Protein AF-A0A2D1LSX8-F1 (afdb_monomer)

Nearest PDB structures (foldseek):
  7n6g-assembly1_3I  TM=4.428E-01  e=9.861E-01  Chlamydomonas reinhardtii
  4mh6-assembly1_A  TM=3.483E-01  e=4.936E-01  Vibrio parahaemolyticus RIMD 2210633
  2x3v-assembly2_C  TM=6.910E-01  e=2.698E+00  Mus musculus
  4bne-assembly1_B  TM=7.140E-01  e=3.258E+00  Gallus gallus
  6h7w-assembly1_M  TM=5.933E-01  e=6.112E+00  Thermochaetoides thermophila DSM 1495

Radius of gyration: 29.46 Å; Cα contacts (8 Å, |Δi|>4): 24; chains: 1; bounding box: 76×42×92 Å

Structure (mmCIF, N/CA/C/O backbone):
data_AF-A0A2D1LSX8-F1
#
_entry.id   AF-A0A2D1LSX8-F1
#
loop_
_atom_site.group_PDB
_atom_site.id
_atom_site.type_symbol
_atom_site.label_atom_id
_atom_site.label_alt_id
_atom_site.label_comp_id
_atom_site.label_asym_id
_atom_s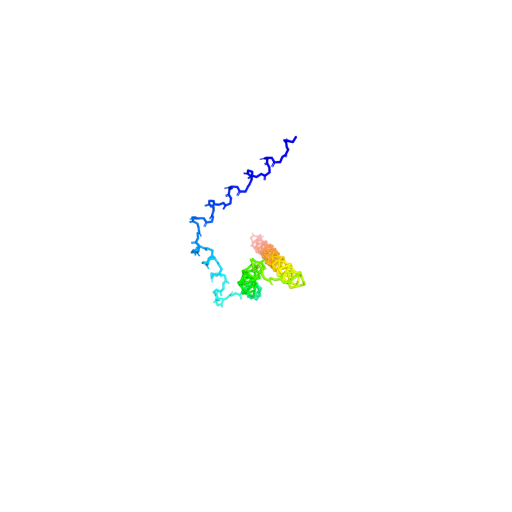ite.label_entity_id
_atom_site.label_seq_id
_atom_site.pdbx_PDB_ins_code
_atom_site.Cartn_x
_atom_site.Cartn_y
_atom_site.Cartn_z
_atom_site.occupancy
_atom_site.B_iso_or_equiv
_atom_site.auth_seq_id
_atom_site.auth_comp_id
_atom_site.auth_asym_id
_atom_site.auth_atom_id
_atom_site.pdbx_PDB_model_num
ATOM 1 N N . MET A 1 1 ? -36.136 27.777 7.166 1.00 45.38 1 MET A N 1
ATOM 2 C CA . MET A 1 1 ? -35.491 26.459 7.366 1.00 45.38 1 MET A CA 1
ATOM 3 C C . MET A 1 1 ? -35.674 25.572 6.130 1.00 45.38 1 MET A C 1
ATOM 5 O O . MET A 1 1 ? -36.583 24.761 6.107 1.00 45.38 1 MET A O 1
ATOM 9 N N . LYS A 1 2 ? -34.868 25.759 5.074 1.00 46.84 2 LYS A N 1
ATOM 10 C CA . LYS A 1 2 ? -34.873 24.923 3.851 1.00 46.84 2 LYS A CA 1
ATOM 11 C C . LYS A 1 2 ? -33.514 25.035 3.139 1.00 46.84 2 LYS A C 1
ATOM 13 O O . LYS A 1 2 ? -33.432 25.702 2.117 1.00 46.84 2 LYS A O 1
ATOM 18 N N . LYS A 1 3 ? -32.424 24.506 3.710 1.00 46.91 3 LYS A N 1
ATOM 19 C CA . LYS A 1 3 ? -31.105 24.510 3.029 1.00 46.91 3 LYS A CA 1
ATOM 20 C C . LYS A 1 3 ? -30.260 23.236 3.185 1.00 46.91 3 LYS A C 1
ATOM 22 O O . LYS A 1 3 ? -29.193 23.174 2.598 1.00 46.91 3 LYS A O 1
ATOM 27 N N . TYR A 1 4 ? -30.739 22.198 3.874 1.00 49.75 4 TYR A N 1
ATOM 28 C CA . TYR A 1 4 ? -29.919 21.005 4.155 1.00 49.75 4 TYR A CA 1
ATOM 29 C C . TYR A 1 4 ? -30.341 19.722 3.421 1.00 49.75 4 TYR A C 1
ATOM 31 O O . TYR A 1 4 ? -29.811 18.661 3.716 1.00 49.75 4 TYR A O 1
ATOM 39 N N . LEU A 1 5 ? -31.257 19.788 2.446 1.00 45.75 5 LEU A N 1
ATOM 40 C CA . LEU A 1 5 ? -31.763 18.577 1.776 1.00 45.75 5 LEU A CA 1
ATOM 41 C C . LEU A 1 5 ? -30.954 18.153 0.531 1.00 45.75 5 LEU A C 1
ATOM 43 O O . LEU A 1 5 ? -31.151 17.058 0.025 1.00 45.75 5 LEU A O 1
ATOM 47 N N . ILE A 1 6 ? -30.036 18.987 0.028 1.00 51.69 6 ILE A N 1
ATOM 48 C CA . ILE A 1 6 ? -29.355 18.728 -1.259 1.00 51.69 6 ILE A CA 1
ATOM 49 C C . ILE A 1 6 ? -28.017 17.983 -1.091 1.00 51.69 6 ILE A C 1
ATOM 51 O O . ILE A 1 6 ? -27.527 17.386 -2.043 1.00 51.69 6 ILE A O 1
ATOM 55 N N . MET A 1 7 ? -27.449 17.909 0.118 1.00 48.97 7 MET A N 1
ATOM 56 C CA . MET A 1 7 ? -26.147 17.250 0.325 1.00 48.97 7 MET A CA 1
ATOM 57 C C . MET A 1 7 ? -26.231 15.732 0.568 1.00 48.97 7 MET A C 1
ATOM 59 O O . MET A 1 7 ? -25.202 15.075 0.654 1.00 48.97 7 MET A O 1
ATOM 63 N N . PHE A 1 8 ? -27.436 15.160 0.664 1.00 47.00 8 PHE A N 1
ATOM 64 C CA . PHE A 1 8 ? -27.621 13.724 0.925 1.00 47.00 8 PHE A CA 1
ATOM 65 C C . PHE A 1 8 ? -27.856 12.872 -0.332 1.00 47.00 8 PHE A C 1
ATOM 67 O O . PHE A 1 8 ? -27.868 11.649 -0.229 1.00 47.00 8 PHE A O 1
ATOM 74 N N . LEU A 1 9 ? -27.993 13.475 -1.520 1.00 48.59 9 LEU A N 1
ATOM 75 C CA . LEU A 1 9 ? -28.208 12.721 -2.765 1.00 48.59 9 LEU A CA 1
ATOM 76 C C . LEU A 1 9 ? -26.922 12.172 -3.408 1.00 48.59 9 LEU A C 1
ATOM 78 O O . LEU A 1 9 ? -27.005 11.339 -4.306 1.00 48.59 9 LEU A O 1
ATOM 82 N N . SER A 1 10 ? -25.735 12.603 -2.975 1.00 48.03 10 SER A N 1
ATOM 83 C CA . SER A 1 10 ? -24.465 12.192 -3.595 1.00 48.03 10 SER A CA 1
ATOM 84 C C . SER A 1 10 ? -23.859 10.906 -3.021 1.00 48.03 10 SER A C 1
ATOM 86 O O . SER A 1 10 ? -22.923 10.377 -3.612 1.00 48.03 10 SER A O 1
ATOM 88 N N . LEU A 1 11 ? -24.389 10.355 -1.920 1.00 48.78 11 LEU A N 1
ATOM 89 C CA . LEU A 1 11 ? -23.873 9.111 -1.323 1.00 48.78 11 LEU A CA 1
ATOM 90 C C . LEU A 1 11 ? -24.595 7.834 -1.787 1.00 48.78 11 LEU A C 1
ATOM 92 O O . LEU A 1 11 ? -24.132 6.731 -1.502 1.00 48.78 11 LEU A O 1
ATOM 96 N N . SER A 1 12 ? -25.690 7.944 -2.544 1.00 47.00 12 SER A N 1
ATOM 97 C CA . SER A 1 12 ? -26.472 6.776 -2.983 1.00 47.00 12 SER A CA 1
ATOM 98 C C . SER A 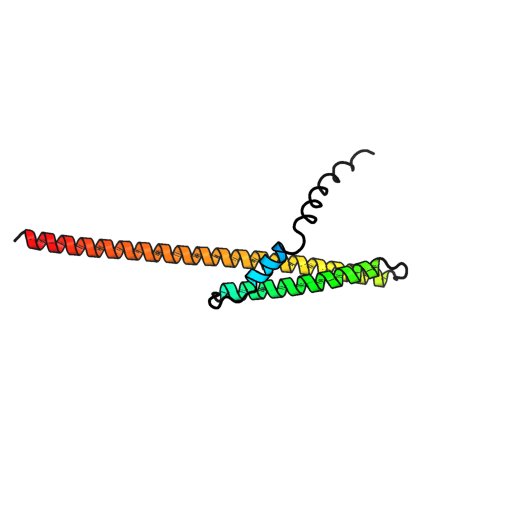1 12 ? -25.832 5.971 -4.123 1.00 47.00 12 SER A C 1
ATOM 100 O O . SER A 1 12 ? -26.285 4.866 -4.404 1.00 47.00 12 SER A O 1
ATOM 102 N N . PHE A 1 13 ? -24.756 6.459 -4.749 1.00 50.72 13 PHE A N 1
ATOM 103 C CA . PHE A 1 13 ? -24.089 5.751 -5.852 1.00 50.72 13 PHE A CA 1
ATOM 104 C C . PHE A 1 13 ? -22.996 4.767 -5.410 1.00 50.72 13 PHE A C 1
ATOM 106 O O . PHE A 1 13 ? -22.586 3.924 -6.201 1.00 50.72 13 PHE A O 1
ATOM 113 N N . ILE A 1 14 ? -22.556 4.800 -4.148 1.00 50.38 14 ILE A N 1
ATOM 114 C CA . ILE A 1 14 ? -21.519 3.872 -3.654 1.00 50.38 14 ILE A CA 1
ATOM 115 C C . ILE A 1 14 ? -22.131 2.507 -3.276 1.00 50.38 14 ILE A C 1
ATOM 117 O O . ILE A 1 14 ? -21.460 1.478 -3.304 1.00 50.38 14 ILE A O 1
ATOM 121 N N . SER A 1 15 ? -23.436 2.463 -2.988 1.00 43.38 15 SER A N 1
ATOM 122 C CA . SER A 1 15 ? -24.099 1.254 -2.482 1.00 43.38 15 SER A CA 1
ATOM 123 C C . SER A 1 15 ? -24.307 0.161 -3.547 1.00 43.38 15 SER A C 1
ATOM 125 O O . SER A 1 15 ? -24.388 -1.013 -3.202 1.00 43.38 15 SER A O 1
ATOM 127 N N . HIS A 1 16 ? -24.316 0.500 -4.844 1.00 40.22 16 HIS A N 1
ATOM 128 C CA . HIS A 1 16 ? -24.408 -0.503 -5.920 1.00 40.22 16 HIS A CA 1
ATOM 129 C C . HIS A 1 16 ? -23.061 -1.125 -6.325 1.00 40.22 16 HIS A C 1
ATOM 131 O O . HIS A 1 16 ? -23.059 -2.225 -6.868 1.00 40.22 16 HIS A O 1
ATOM 137 N N . ALA A 1 17 ? -21.922 -0.492 -6.020 1.00 45.62 17 ALA A N 1
ATOM 138 C CA . ALA A 1 17 ? -20.607 -1.069 -6.321 1.00 45.62 17 ALA A CA 1
ATOM 139 C C . ALA A 1 17 ? -20.190 -2.142 -5.300 1.00 45.62 17 ALA A C 1
ATOM 141 O O . ALA A 1 17 ? -19.530 -3.105 -5.658 1.00 45.62 17 ALA A O 1
ATOM 142 N N . ILE A 1 18 ? -20.619 -2.023 -4.040 1.00 50.09 18 ILE A N 1
ATOM 143 C CA . ILE A 1 18 ? -20.227 -2.954 -2.966 1.00 50.09 18 ILE A CA 1
ATOM 144 C C . ILE A 1 18 ? -21.042 -4.262 -3.001 1.00 50.09 18 ILE A C 1
ATOM 146 O O . ILE A 1 18 ? -20.582 -5.288 -2.509 1.00 50.09 18 ILE A O 1
ATOM 150 N N . SER A 1 19 ? -22.232 -4.264 -3.616 1.00 42.75 19 SER A N 1
ATOM 151 C CA . SER A 1 19 ? -23.129 -5.430 -3.606 1.00 42.75 19 SER A CA 1
ATOM 152 C C . SER A 1 19 ? -22.965 -6.391 -4.795 1.00 42.75 19 SER A C 1
ATOM 154 O O . SER A 1 19 ? -23.573 -7.459 -4.758 1.00 42.75 19 SER A O 1
ATOM 156 N N . GLN A 1 20 ? -22.185 -6.054 -5.835 1.00 40.81 20 GLN A N 1
ATOM 157 C CA . GLN A 1 20 ? -21.989 -6.927 -7.012 1.00 40.81 20 GLN A CA 1
ATOM 158 C C . GLN A 1 20 ? -20.536 -7.344 -7.295 1.00 40.81 20 GLN A C 1
ATOM 160 O O . GLN A 1 20 ? -20.340 -8.305 -8.028 1.00 40.81 20 GLN A O 1
ATOM 165 N N . SER A 1 21 ? -19.523 -6.716 -6.691 1.00 44.28 21 SER A N 1
ATOM 166 C CA . SER A 1 21 ? -18.104 -7.102 -6.860 1.00 44.28 21 SER A CA 1
ATOM 167 C C . SER A 1 21 ? -17.471 -7.681 -5.588 1.00 44.28 21 SER A C 1
ATOM 169 O O . SER A 1 21 ? -16.249 -7.777 -5.459 1.00 44.28 21 SER A O 1
ATOM 171 N N . GLY A 1 22 ? -18.313 -8.061 -4.623 1.00 44.97 22 GLY A N 1
ATOM 172 C CA . GLY A 1 22 ? -17.906 -8.548 -3.314 1.00 44.97 22 GLY A CA 1
ATOM 173 C C . GLY A 1 22 ? -16.963 -9.749 -3.390 1.00 44.97 22 GLY A C 1
ATOM 174 O O . GLY A 1 22 ? -17.352 -10.844 -3.785 1.00 44.97 22 GLY A O 1
ATOM 175 N N . SER A 1 23 ? -15.750 -9.529 -2.887 1.00 48.66 23 SER A N 1
ATOM 176 C CA . SER A 1 23 ? -14.732 -10.489 -2.435 1.00 48.66 23 SER A CA 1
ATOM 177 C C . SER A 1 23 ? -13.771 -11.096 -3.458 1.00 48.66 23 SER A C 1
ATOM 179 O O . SER A 1 23 ? -12.584 -11.109 -3.171 1.00 48.66 23 SER A O 1
ATOM 181 N N . THR A 1 24 ? -14.189 -11.574 -4.631 1.00 47.66 24 THR A N 1
ATOM 182 C CA . THR A 1 24 ? -13.296 -12.468 -5.406 1.00 47.66 24 THR A CA 1
ATOM 183 C C . THR A 1 24 ? -12.237 -11.733 -6.233 1.00 47.66 24 THR A C 1
ATOM 185 O O . THR A 1 24 ? -11.092 -12.169 -6.311 1.00 47.66 24 THR A O 1
ATOM 188 N N . GLU A 1 25 ? -12.594 -10.602 -6.840 1.00 48.72 25 GLU A N 1
ATOM 189 C CA . GLU A 1 25 ? -11.728 -9.922 -7.813 1.00 48.72 25 GLU A CA 1
ATOM 190 C C . GLU A 1 25 ? -10.671 -9.040 -7.131 1.00 48.72 25 GLU A C 1
ATOM 192 O O . GLU A 1 25 ? -9.499 -9.060 -7.511 1.00 48.72 25 GLU A O 1
ATOM 197 N N . VAL A 1 26 ? -11.061 -8.356 -6.049 1.00 52.78 26 VAL A N 1
ATOM 198 C CA . VAL A 1 26 ? -10.166 -7.528 -5.225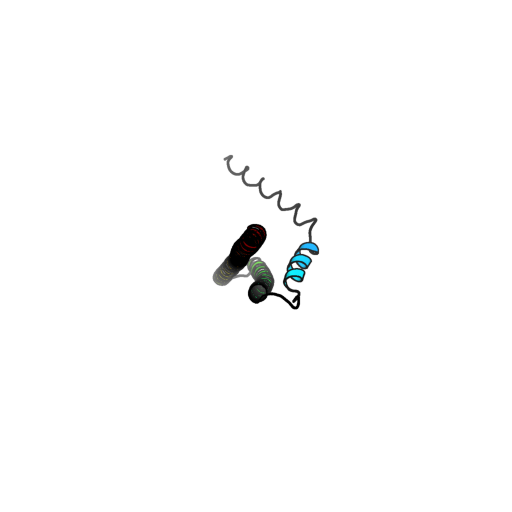 1.00 52.78 26 VAL A CA 1
ATOM 199 C C . VAL A 1 26 ? -9.134 -8.3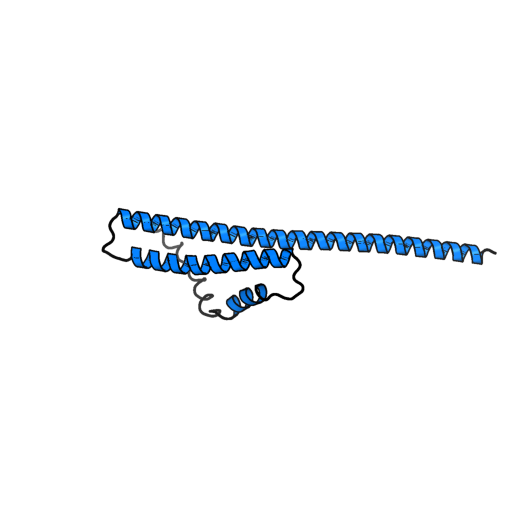94 -4.496 1.00 52.78 26 VAL A C 1
ATOM 201 O O . VAL A 1 26 ? -7.948 -8.074 -4.547 1.00 52.78 26 VAL A O 1
ATOM 204 N N . ASP A 1 27 ? -9.536 -9.526 -3.901 1.00 53.97 27 ASP A N 1
ATOM 205 C CA . ASP A 1 27 ? -8.577 -10.464 -3.292 1.00 53.97 27 ASP A CA 1
ATOM 206 C C . ASP A 1 27 ? -7.629 -11.061 -4.337 1.00 53.97 27 ASP A C 1
ATOM 208 O O . ASP A 1 27 ? -6.438 -11.206 -4.062 1.00 53.97 27 ASP A O 1
ATOM 212 N N . SER A 1 28 ? -8.109 -11.356 -5.554 1.00 54.78 28 SER A N 1
ATOM 213 C CA . SER A 1 28 ? -7.244 -11.862 -6.631 1.00 54.78 28 SER A CA 1
ATOM 214 C C . SER A 1 28 ? -6.205 -10.830 -7.079 1.00 54.78 28 SER A C 1
ATOM 216 O O . SER A 1 28 ? -5.055 -11.183 -7.355 1.00 54.78 28 SER A O 1
ATOM 218 N N . TYR A 1 29 ? -6.568 -9.544 -7.085 1.00 50.81 29 TYR A N 1
ATOM 219 C CA . TYR A 1 29 ? -5.645 -8.468 -7.425 1.00 50.81 29 TYR A CA 1
ATOM 220 C C . TYR A 1 29 ? -4.529 -8.365 -6.380 1.00 50.81 29 TYR A C 1
ATOM 222 O O . TYR A 1 29 ? -3.355 -8.386 -6.734 1.00 50.81 29 TYR A O 1
ATOM 230 N N . TYR A 1 30 ? -4.859 -8.358 -5.087 1.00 53.84 30 TYR A N 1
ATOM 231 C CA . TYR A 1 30 ? -3.829 -8.321 -4.044 1.00 53.84 30 TYR A CA 1
ATOM 232 C C . TYR A 1 30 ? -3.005 -9.617 -3.985 1.00 53.84 30 TYR A C 1
ATOM 234 O O . TYR A 1 30 ? -1.788 -9.545 -3.825 1.00 53.84 30 TYR A O 1
ATOM 242 N N . GLN A 1 31 ? -3.612 -10.791 -4.194 1.00 58.16 31 GLN A N 1
ATOM 243 C CA . GLN A 1 31 ? -2.868 -12.055 -4.247 1.00 58.16 31 GLN A CA 1
ATOM 244 C C . GLN A 1 31 ? -1.918 -12.152 -5.443 1.00 58.16 31 GLN A C 1
ATOM 246 O O . GLN A 1 31 ? -0.808 -12.660 -5.289 1.00 58.16 31 GLN A O 1
ATOM 251 N N . SER A 1 32 ? -2.313 -11.652 -6.614 1.00 57.94 32 SER A N 1
ATOM 252 C CA . SER A 1 32 ? -1.455 -11.685 -7.807 1.00 57.94 32 SER A CA 1
ATOM 253 C C . SER A 1 32 ? -0.235 -10.767 -7.681 1.00 57.94 32 SER A C 1
ATOM 255 O O . SER A 1 32 ? 0.809 -11.065 -8.249 1.00 57.94 32 SER A O 1
ATOM 257 N N . VAL A 1 33 ? -0.320 -9.705 -6.874 1.00 56.34 33 VAL A N 1
ATOM 258 C CA . VAL A 1 33 ? 0.824 -8.831 -6.559 1.00 56.34 33 VAL A CA 1
ATOM 259 C C . VAL A 1 33 ? 1.748 -9.443 -5.491 1.00 56.34 33 VAL A C 1
ATOM 261 O O . VAL A 1 33 ? 2.929 -9.110 -5.455 1.00 56.34 33 VAL A O 1
ATOM 264 N N . ILE A 1 34 ? 1.235 -10.337 -4.637 1.00 52.28 34 ILE A N 1
ATOM 265 C CA . ILE A 1 34 ? 1.988 -10.989 -3.546 1.00 52.28 34 ILE A CA 1
ATOM 266 C C . ILE A 1 34 ? 2.685 -12.281 -4.008 1.00 52.28 34 ILE A C 1
ATOM 268 O O . ILE A 1 34 ? 3.660 -12.703 -3.380 1.00 52.28 34 ILE A O 1
ATOM 272 N N . GLN A 1 35 ? 2.225 -12.926 -5.087 1.00 48.44 35 GLN A N 1
ATOM 273 C CA . GLN A 1 35 ? 2.893 -14.124 -5.598 1.00 48.44 35 GLN A CA 1
ATOM 274 C C . GLN A 1 35 ? 4.317 -13.790 -6.077 1.00 48.44 35 GLN A C 1
ATOM 276 O O . GLN A 1 35 ? 4.497 -12.937 -6.949 1.00 48.44 35 GLN A O 1
ATOM 281 N N . PRO A 1 36 ? 5.347 -14.456 -5.526 1.00 44.81 36 PRO A N 1
ATOM 282 C CA . PRO A 1 36 ? 6.724 -14.192 -5.889 1.00 44.81 36 PRO A CA 1
ATOM 283 C C . PRO A 1 36 ? 7.007 -14.856 -7.236 1.00 44.81 36 PRO A C 1
ATOM 285 O O . PRO A 1 36 ? 7.468 -15.995 -7.292 1.00 44.81 36 PRO A O 1
ATOM 288 N N . GLU A 1 37 ? 6.745 -14.156 -8.339 1.00 49.50 37 GLU A N 1
ATOM 289 C CA . GLU A 1 37 ? 7.376 -14.533 -9.598 1.00 49.50 37 GLU A CA 1
ATOM 290 C C . GLU A 1 37 ? 8.894 -14.428 -9.415 1.00 49.50 37 GLU A C 1
ATOM 292 O O . GLU A 1 37 ? 9.439 -13.411 -8.977 1.00 49.50 37 GLU A O 1
ATOM 297 N N . THR A 1 38 ? 9.591 -15.514 -9.732 1.00 42.62 38 THR A N 1
ATOM 298 C CA . THR A 1 38 ? 11.031 -15.746 -9.539 1.00 42.62 38 THR A CA 1
ATOM 299 C C . THR A 1 38 ? 11.962 -14.785 -10.300 1.00 42.62 38 THR A C 1
ATOM 301 O O . THR A 1 38 ? 13.166 -15.018 -10.369 1.00 42.62 38 THR A O 1
ATOM 304 N N . SER A 1 39 ? 11.446 -13.678 -10.837 1.00 46.56 39 SER A N 1
ATOM 305 C CA . SER A 1 39 ? 12.205 -12.630 -11.524 1.00 46.56 39 SER A CA 1
ATOM 306 C C . SER A 1 39 ? 11.690 -11.215 -11.236 1.00 46.56 39 SER A C 1
ATOM 308 O O . SER A 1 39 ? 11.794 -10.329 -12.087 1.00 46.56 39 SER A O 1
ATOM 310 N 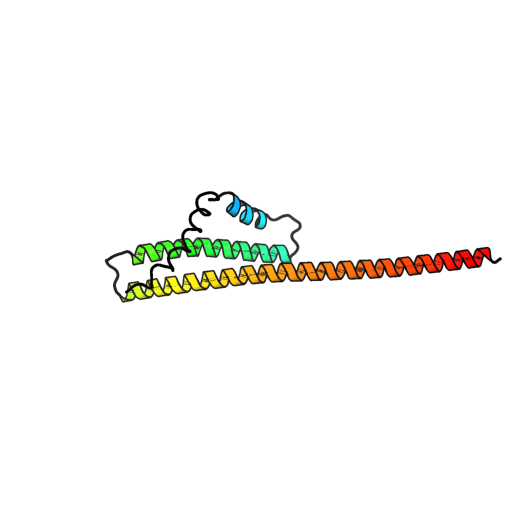N . LEU A 1 40 ? 11.118 -10.962 -10.055 1.00 50.59 40 LEU A N 1
ATOM 311 C CA . LEU A 1 40 ? 10.827 -9.588 -9.646 1.00 50.59 40 LEU A CA 1
ATOM 312 C C . LEU A 1 40 ? 12.148 -8.825 -9.468 1.00 50.59 40 LEU A C 1
ATOM 314 O O . LEU A 1 40 ? 12.979 -9.174 -8.630 1.00 50.59 40 LEU A O 1
ATOM 318 N N . SER A 1 41 ? 12.335 -7.763 -10.258 1.00 61.44 41 SER A N 1
ATOM 319 C CA . SER A 1 41 ? 13.390 -6.770 -10.012 1.00 61.44 41 SER A CA 1
ATOM 320 C C . SER A 1 41 ? 13.350 -6.300 -8.548 1.00 61.44 41 SER A C 1
ATOM 322 O O . SER A 1 41 ? 12.262 -6.248 -7.969 1.00 61.44 41 SER A O 1
ATOM 324 N N . GLU A 1 42 ? 14.492 -5.940 -7.946 1.00 64.94 42 GLU A N 1
ATOM 325 C CA . GLU A 1 42 ? 14.549 -5.513 -6.530 1.00 64.94 42 GLU A CA 1
ATOM 326 C C . GLU A 1 42 ? 13.486 -4.456 -6.176 1.00 64.94 42 GLU A C 1
ATOM 328 O O . GLU A 1 42 ? 12.879 -4.523 -5.109 1.00 64.94 42 GLU A O 1
ATOM 333 N N . ASP A 1 43 ? 13.189 -3.535 -7.097 1.00 62.66 43 ASP A N 1
ATOM 334 C CA . ASP A 1 43 ? 12.120 -2.537 -6.952 1.00 62.66 43 ASP A CA 1
ATOM 335 C C . ASP A 1 43 ? 10.722 -3.137 -6.810 1.00 62.66 43 ASP A C 1
ATOM 337 O O . ASP A 1 43 ? 9.914 -2.684 -5.995 1.00 62.66 43 ASP A O 1
ATOM 341 N N . SER A 1 44 ? 10.409 -4.153 -7.616 1.00 65.06 44 SER A N 1
ATOM 342 C CA . SER A 1 44 ? 9.108 -4.822 -7.548 1.00 65.06 44 SER A CA 1
ATOM 343 C C . SER A 1 44 ? 8.978 -5.636 -6.267 1.00 65.06 44 SER A C 1
ATOM 345 O O . SER A 1 44 ? 7.897 -5.678 -5.685 1.00 65.06 44 SER A O 1
ATOM 347 N N . ARG A 1 45 ? 10.087 -6.195 -5.770 1.00 67.12 45 ARG A N 1
ATOM 348 C CA . ARG A 1 45 ? 10.123 -6.882 -4.478 1.00 67.12 45 ARG A CA 1
ATOM 349 C C . ARG A 1 45 ? 9.892 -5.917 -3.311 1.00 67.12 45 ARG A C 1
ATOM 351 O O . ARG A 1 45 ? 9.018 -6.177 -2.492 1.00 67.12 45 ARG A O 1
ATOM 358 N N . ARG A 1 46 ? 10.578 -4.767 -3.280 1.00 69.31 46 ARG A N 1
ATOM 359 C CA . ARG A 1 46 ? 10.360 -3.729 -2.250 1.00 69.31 46 ARG A CA 1
ATOM 360 C C . ARG A 1 46 ? 8.929 -3.191 -2.269 1.00 69.31 46 ARG A C 1
ATOM 362 O O . ARG A 1 46 ? 8.306 -3.062 -1.222 1.00 69.31 46 ARG A O 1
ATOM 369 N N . THR A 1 47 ? 8.384 -2.936 -3.458 1.00 70.44 47 THR A N 1
ATOM 370 C CA . THR A 1 47 ? 6.988 -2.497 -3.624 1.00 70.44 47 THR A CA 1
ATOM 371 C C . THR A 1 47 ? 6.002 -3.555 -3.115 1.00 70.44 47 THR A C 1
ATOM 373 O O . THR A 1 47 ? 5.036 -3.221 -2.431 1.00 70.44 47 THR A O 1
ATOM 376 N N . SER A 1 48 ? 6.261 -4.836 -3.398 1.00 70.12 48 SER A N 1
ATOM 377 C CA . SER A 1 48 ? 5.448 -5.958 -2.912 1.00 70.12 48 SER A CA 1
ATOM 378 C C . SER A 1 48 ? 5.514 -6.115 -1.391 1.00 70.12 48 SER A C 1
ATOM 380 O O . SER A 1 48 ? 4.487 -6.356 -0.762 1.00 70.12 48 SER A O 1
ATOM 382 N N . GLU A 1 49 ? 6.695 -5.972 -0.787 1.00 76.81 49 GLU A N 1
ATOM 383 C CA . GLU A 1 49 ? 6.877 -6.052 0.669 1.00 76.81 49 GLU A CA 1
ATOM 384 C C . GLU A 1 49 ? 6.148 -4.896 1.382 1.00 76.81 49 GLU A C 1
ATOM 386 O O . GLU A 1 49 ? 5.457 -5.121 2.379 1.00 76.81 49 GLU A O 1
ATOM 391 N N . ILE A 1 50 ? 6.208 -3.679 0.825 1.00 78.81 50 ILE A N 1
ATOM 392 C CA . ILE A 1 50 ? 5.439 -2.517 1.304 1.00 78.81 50 ILE A CA 1
ATOM 393 C C . ILE A 1 50 ? 3.931 -2.781 1.195 1.00 78.81 50 ILE A C 1
ATOM 395 O O . ILE A 1 50 ? 3.199 -2.558 2.159 1.00 78.81 50 ILE A O 1
ATOM 399 N N . ALA A 1 51 ? 3.459 -3.289 0.053 1.00 74.31 51 ALA A N 1
ATOM 400 C CA . ALA A 1 51 ? 2.045 -3.594 -0.153 1.00 74.31 51 ALA A CA 1
ATOM 401 C C . ALA A 1 51 ? 1.533 -4.673 0.818 1.00 74.31 51 ALA A C 1
ATOM 403 O O . ALA A 1 51 ? 0.466 -4.504 1.408 1.00 74.31 51 ALA A O 1
ATOM 404 N N . ALA A 1 52 ? 2.304 -5.741 1.043 1.00 75.75 52 ALA A N 1
ATOM 405 C CA . ALA A 1 52 ? 1.949 -6.809 1.978 1.00 75.75 52 ALA A CA 1
ATOM 406 C C . ALA A 1 52 ? 1.914 -6.321 3.438 1.00 75.75 52 ALA A C 1
ATOM 408 O O . ALA A 1 52 ? 0.988 -6.647 4.189 1.00 75.75 52 ALA A O 1
ATOM 409 N N . SER A 1 53 ? 2.891 -5.497 3.833 1.00 82.75 53 SER A N 1
ATOM 410 C CA . SER A 1 53 ? 2.925 -4.859 5.154 1.00 82.75 53 SER A CA 1
ATOM 411 C C . SER A 1 53 ? 1.702 -3.965 5.379 1.00 82.75 53 SER A C 1
ATOM 413 O O . SER A 1 53 ? 1.051 -4.064 6.421 1.00 82.75 53 SER A O 1
ATOM 415 N N . ILE A 1 54 ? 1.352 -3.141 4.390 1.00 81.94 54 ILE A N 1
ATOM 416 C CA . ILE A 1 54 ? 0.203 -2.232 4.466 1.00 81.94 54 ILE A CA 1
ATOM 417 C C . ILE A 1 54 ? -1.116 -3.004 4.484 1.00 81.94 54 ILE A C 1
ATOM 419 O O . ILE A 1 54 ? -1.992 -2.676 5.278 1.00 81.94 54 ILE A O 1
ATOM 423 N N . TYR A 1 55 ? -1.255 -4.054 3.673 1.00 76.69 55 TYR A N 1
ATOM 424 C CA . TYR A 1 55 ? -2.438 -4.916 3.700 1.00 76.69 55 TYR A CA 1
ATOM 425 C C . TYR A 1 55 ? -2.646 -5.538 5.087 1.00 76.69 55 TYR A C 1
ATOM 427 O O . TYR A 1 55 ? -3.741 -5.471 5.645 1.00 76.69 55 TYR A O 1
ATOM 435 N N . THR A 1 56 ? -1.576 -6.067 5.683 1.00 83.69 56 THR A N 1
ATOM 436 C CA . THR A 1 56 ? -1.618 -6.647 7.034 1.00 83.69 56 THR A CA 1
ATOM 437 C C . THR A 1 56 ? -2.024 -5.596 8.076 1.00 83.69 56 THR A C 1
ATOM 439 O O . THR A 1 56 ? -2.969 -5.820 8.834 1.00 83.69 56 THR A O 1
ATOM 442 N N . SER A 1 57 ? -1.390 -4.414 8.050 1.00 82.56 57 SER A N 1
ATOM 443 C CA . SER A 1 57 ? -1.739 -3.260 8.901 1.00 82.56 57 SER A CA 1
ATOM 444 C C . SER A 1 57 ? -3.210 -2.854 8.743 1.00 82.56 57 SER A C 1
ATOM 446 O O . SER A 1 57 ? -3.915 -2.651 9.731 1.00 82.56 57 SER A O 1
ATOM 448 N N . ALA A 1 58 ? -3.717 -2.793 7.509 1.00 78.69 58 ALA A N 1
ATOM 449 C CA . ALA A 1 58 ? -5.093 -2.404 7.220 1.00 78.69 58 ALA A CA 1
ATOM 450 C C . ALA A 1 58 ? -6.113 -3.402 7.790 1.00 78.69 58 ALA A C 1
ATOM 452 O O . ALA A 1 58 ? -7.096 -2.983 8.406 1.00 78.69 58 ALA A O 1
ATOM 453 N N . VAL A 1 59 ? -5.861 -4.708 7.649 1.00 81.88 59 VAL A N 1
ATOM 454 C CA . VAL A 1 59 ? -6.721 -5.765 8.208 1.00 81.88 59 VAL A CA 1
ATOM 455 C C . VAL A 1 59 ? -6.744 -5.708 9.739 1.00 81.88 59 VAL A C 1
ATOM 457 O O . VAL A 1 59 ? -7.808 -5.830 10.353 1.00 81.88 59 VAL A O 1
ATOM 460 N N . GLU A 1 60 ? -5.594 -5.492 10.380 1.00 88.06 60 GLU A N 1
ATOM 461 C CA . GLU A 1 60 ? -5.513 -5.348 11.838 1.00 88.06 60 GLU A CA 1
ATOM 462 C C . GLU A 1 60 ? -6.207 -4.074 12.336 1.00 88.06 60 GLU A C 1
ATOM 464 O O . GLU A 1 60 ? -6.987 -4.123 13.293 1.00 88.06 60 GLU A O 1
ATOM 469 N N . ASN A 1 61 ? -5.985 -2.944 11.662 1.00 86.12 61 ASN A N 1
ATOM 470 C CA . ASN A 1 61 ? -6.626 -1.674 11.996 1.00 86.12 61 ASN A CA 1
ATOM 471 C C . ASN A 1 61 ? -8.145 -1.758 11.828 1.00 86.12 61 ASN A C 1
ATOM 473 O O . ASN A 1 61 ? -8.873 -1.246 12.675 1.00 86.12 61 ASN A O 1
ATOM 477 N N . GLN A 1 62 ? -8.641 -2.451 10.798 1.00 83.12 62 GLN A N 1
ATOM 478 C CA . GLN A 1 62 ? -10.074 -2.683 10.618 1.00 83.12 62 GLN A CA 1
ATOM 479 C C . GLN A 1 62 ? -10.680 -3.432 11.811 1.00 83.12 62 GLN A C 1
ATOM 481 O O . GLN A 1 62 ? -11.726 -3.018 12.319 1.00 83.12 62 GLN A O 1
ATOM 486 N N . LYS A 1 63 ? -10.021 -4.498 12.287 1.00 90.31 63 LYS A N 1
ATOM 487 C CA . LYS A 1 63 ? -10.473 -5.243 13.474 1.00 90.31 63 LYS A CA 1
ATOM 488 C C . LYS A 1 63 ? -10.506 -4.345 14.710 1.00 90.31 63 LYS A C 1
ATOM 490 O O . LYS A 1 63 ? -11.53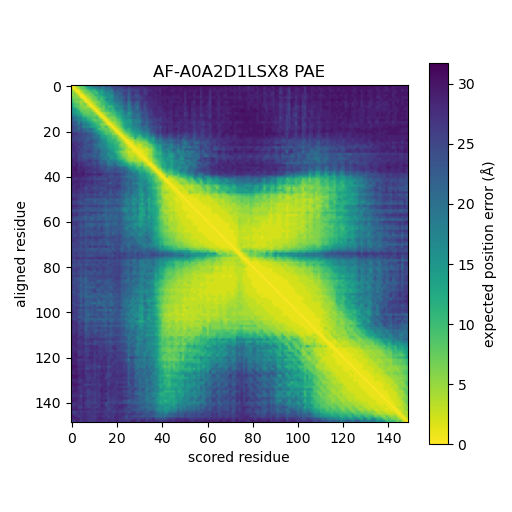2 -4.276 15.382 1.00 90.31 63 LYS A O 1
ATOM 495 N N . LYS A 1 64 ? -9.436 -3.581 14.959 1.00 91.25 64 LYS A N 1
ATOM 496 C CA . LYS A 1 64 ? -9.368 -2.645 16.096 1.00 91.25 64 LYS A CA 1
ATOM 497 C C . LYS A 1 64 ? -10.436 -1.554 16.024 1.00 91.25 64 LYS A C 1
ATOM 499 O O . LYS A 1 64 ? -11.072 -1.259 17.029 1.00 91.25 64 LYS A O 1
ATOM 504 N N . ILE A 1 65 ? -10.692 -0.993 14.843 1.00 87.69 65 ILE A N 1
ATOM 505 C CA . ILE A 1 65 ? -11.753 0.003 14.635 1.00 87.69 65 ILE A CA 1
ATOM 506 C C . ILE A 1 65 ? -13.127 -0.592 14.961 1.00 87.69 65 ILE A C 1
ATOM 508 O O . ILE A 1 65 ? -13.931 0.060 15.626 1.00 87.69 65 ILE A O 1
ATOM 512 N N . GLN A 1 66 ? -13.408 -1.825 14.525 1.00 88.75 66 GLN A N 1
ATOM 513 C CA . GLN A 1 66 ? -14.660 -2.508 14.866 1.00 88.75 66 GLN A CA 1
ATOM 514 C C . GLN A 1 66 ? -14.787 -2.735 16.377 1.00 88.75 66 GLN A C 1
ATOM 516 O O . GLN A 1 66 ? -15.840 -2.455 16.947 1.00 88.75 66 GLN A O 1
ATOM 521 N N . GLU A 1 67 ? -13.719 -3.179 17.041 1.00 92.50 67 GLU A N 1
ATOM 522 C CA . GLU A 1 67 ? -13.701 -3.358 18.496 1.00 92.50 67 GLU A CA 1
ATOM 523 C C . GLU A 1 67 ? -13.928 -2.043 19.253 1.00 92.50 67 GLU A C 1
ATOM 525 O O . GLU A 1 67 ? -14.752 -1.999 20.169 1.00 92.50 67 GLU A O 1
ATOM 530 N N . ILE A 1 68 ? -13.242 -0.965 18.863 1.00 91.31 68 ILE A N 1
ATOM 531 C CA . ILE A 1 68 ? -13.394 0.365 19.467 1.00 91.31 68 ILE A CA 1
ATOM 532 C C . ILE A 1 68 ? -14.816 0.886 19.261 1.00 91.31 68 ILE A C 1
ATOM 534 O O . ILE A 1 68 ? -15.431 1.359 20.214 1.00 91.31 68 ILE A O 1
ATOM 538 N N . ASN A 1 69 ? -15.375 0.749 18.057 1.00 88.44 69 ASN A N 1
ATOM 539 C CA . ASN A 1 69 ? -16.754 1.153 17.786 1.00 88.44 69 ASN A CA 1
ATOM 540 C C . ASN A 1 69 ? -17.757 0.358 18.631 1.00 88.44 69 ASN A C 1
ATOM 542 O O . ASN A 1 69 ? -18.662 0.950 19.214 1.00 88.44 69 ASN A O 1
ATOM 546 N N . ASN A 1 70 ? -17.571 -0.957 18.766 1.00 90.94 70 ASN A N 1
ATOM 547 C CA . ASN A 1 70 ? -18.423 -1.784 19.623 1.00 90.94 70 ASN A CA 1
ATOM 548 C C . ASN A 1 70 ? -18.341 -1.353 21.093 1.00 90.94 70 ASN A C 1
ATOM 550 O O . ASN A 1 70 ? -19.367 -1.279 21.768 1.00 90.94 70 ASN A O 1
ATOM 554 N N . LYS A 1 71 ? -17.140 -1.017 21.584 1.00 90.31 71 LYS A N 1
ATOM 555 C CA . LYS A 1 71 ? -16.959 -0.473 22.937 1.00 90.31 71 LYS A CA 1
ATOM 556 C C . LYS A 1 71 ? -17.656 0.876 23.082 1.00 90.31 71 LYS A C 1
ATOM 558 O O . LYS A 1 71 ? -18.400 1.048 24.038 1.00 90.31 71 LYS A O 1
ATOM 563 N N . LEU A 1 72 ? -17.488 1.791 22.126 1.00 87.75 72 LEU A N 1
ATOM 564 C CA . LEU A 1 72 ? -18.112 3.122 22.129 1.00 87.75 72 LEU A CA 1
ATOM 565 C C . LEU A 1 72 ? -19.649 3.086 22.120 1.00 87.75 72 LEU A C 1
ATOM 567 O O . LEU A 1 72 ? -20.274 4.035 22.593 1.00 87.75 72 LEU A O 1
ATOM 571 N N . LEU A 1 73 ? -20.255 2.014 21.603 1.00 86.94 73 LEU A N 1
ATOM 572 C CA . LEU A 1 73 ? -21.704 1.782 21.650 1.00 86.94 73 LEU A CA 1
ATOM 573 C C . LEU A 1 73 ? -22.200 1.298 23.025 1.00 86.94 73 LEU A C 1
ATOM 575 O O . LEU A 1 73 ? -23.408 1.288 23.266 1.00 86.94 73 LEU A O 1
ATOM 579 N N . SER A 1 74 ? -21.300 0.919 23.936 1.00 85.12 74 SER A N 1
ATOM 580 C CA . SER A 1 74 ? -21.653 0.533 25.301 1.00 85.12 74 SER A CA 1
ATOM 581 C C . SER A 1 74 ? -22.135 1.734 26.118 1.00 85.12 74 SER A C 1
ATOM 583 O O . SER A 1 74 ? -21.453 2.753 26.233 1.00 85.12 74 SER A O 1
ATOM 585 N N . THR A 1 75 ? -23.292 1.597 26.764 1.00 71.62 75 THR A N 1
ATOM 586 C CA . THR A 1 75 ? -23.897 2.631 27.620 1.00 71.62 75 THR A CA 1
ATOM 587 C C . THR A 1 75 ? -23.224 2.799 28.986 1.00 71.62 75 THR A C 1
ATOM 589 O O . THR A 1 75 ? -23.610 3.689 29.738 1.00 71.62 75 THR A O 1
ATOM 592 N N . THR A 1 76 ? -22.241 1.964 29.335 1.00 85.25 76 THR A N 1
ATOM 593 C CA . THR A 1 76 ? -21.569 1.970 30.651 1.00 85.25 76 THR A CA 1
ATOM 594 C C . THR A 1 76 ? -20.213 2.678 30.683 1.00 85.25 76 THR A C 1
ATOM 596 O O . THR A 1 76 ? -19.593 2.722 31.743 1.00 85.25 76 THR A O 1
ATOM 599 N N . LEU A 1 77 ? -19.748 3.243 29.566 1.00 87.31 77 LEU A N 1
ATOM 600 C CA . LEU A 1 77 ? -18.453 3.927 29.507 1.00 87.31 77 LEU A CA 1
ATOM 601 C C . LEU A 1 77 ? -18.444 5.236 30.299 1.00 87.31 77 LEU A C 1
ATOM 603 O O . LEU A 1 77 ? -19.329 6.086 30.144 1.00 87.31 77 LEU A O 1
ATOM 607 N N . LYS A 1 78 ? -17.386 5.439 31.085 1.00 92.06 78 LYS A N 1
ATOM 608 C CA . LYS A 1 78 ? -17.088 6.740 31.688 1.00 92.06 78 LYS A CA 1
ATOM 609 C C . LYS A 1 78 ? -16.628 7.735 30.609 1.00 92.06 78 LYS A C 1
ATOM 611 O O . LYS A 1 78 ? -16.093 7.321 29.579 1.00 92.06 78 LYS A O 1
ATOM 616 N N . PRO A 1 79 ? -16.774 9.053 30.841 1.00 88.62 79 PRO A N 1
ATOM 617 C CA . PRO A 1 79 ? -16.331 10.077 29.891 1.00 88.62 79 PRO A CA 1
ATOM 618 C C . PRO A 1 79 ? -14.858 9.947 29.473 1.00 88.62 79 PRO A C 1
ATOM 620 O O . PRO A 1 79 ? -14.560 10.019 28.286 1.00 88.62 79 PRO A O 1
ATOM 623 N N . GLU A 1 80 ? -13.962 9.670 30.424 1.00 89.81 80 GLU A N 1
ATOM 624 C CA . GLU A 1 80 ? -12.520 9.500 30.177 1.00 89.81 80 GLU A CA 1
ATOM 625 C C . GLU A 1 80 ? -12.216 8.285 29.284 1.00 89.81 80 GLU A C 1
ATOM 627 O O . GLU A 1 80 ? -11.395 8.354 28.373 1.00 89.81 80 GLU A O 1
ATOM 632 N N . GLU A 1 81 ? -12.922 7.169 29.493 1.00 90.06 81 GLU A N 1
ATOM 633 C CA . GLU A 1 81 ? -12.773 5.958 28.675 1.00 90.06 81 GLU A CA 1
ATOM 634 C C . GLU A 1 81 ? -13.280 6.198 27.249 1.00 90.06 81 GLU A C 1
ATOM 636 O O . GLU A 1 81 ? -12.688 5.731 26.276 1.00 90.06 81 GLU A O 1
ATOM 641 N N . LYS A 1 82 ? -14.360 6.974 27.112 1.00 89.12 82 LYS A N 1
ATOM 642 C CA . LYS A 1 82 ? -14.904 7.369 25.813 1.00 89.12 82 LYS A CA 1
ATOM 643 C C . LYS A 1 82 ? -13.936 8.271 25.042 1.00 89.12 82 LYS A C 1
ATOM 645 O O . LYS A 1 82 ? -13.739 8.051 23.850 1.00 89.12 82 LYS A O 1
ATOM 650 N N . GLU A 1 83 ? -13.328 9.253 25.703 1.00 90.19 83 GLU A N 1
ATOM 651 C CA . GLU A 1 83 ? -12.336 10.151 25.097 1.00 90.19 83 GLU A CA 1
ATOM 652 C C . GLU A 1 83 ? -11.062 9.396 24.685 1.00 90.19 83 GLU A C 1
ATOM 654 O O . GLU A 1 83 ? -10.539 9.593 23.583 1.00 90.19 83 GLU A O 1
ATOM 659 N N . SER A 1 84 ? -10.609 8.457 25.521 1.00 92.56 84 SER A N 1
ATOM 660 C CA . SER A 1 84 ? -9.486 7.573 25.200 1.00 92.56 84 SER A CA 1
ATOM 661 C C . SER A 1 84 ? -9.763 6.728 23.949 1.00 92.56 84 SER A C 1
ATOM 663 O O . SER A 1 84 ? -8.955 6.733 23.020 1.00 92.56 84 SER A O 1
ATOM 665 N N . LEU A 1 85 ? -10.936 6.090 23.864 1.00 91.56 85 LEU A N 1
ATOM 666 C CA . LEU A 1 85 ? -11.346 5.304 22.693 1.00 91.56 85 LEU A CA 1
ATOM 667 C C . LEU A 1 85 ? -11.480 6.159 21.423 1.00 91.56 85 LEU A C 1
ATOM 669 O O . LEU A 1 85 ? -11.119 5.714 20.335 1.00 91.56 85 LEU A O 1
ATOM 673 N N . GLN A 1 86 ? -11.975 7.394 21.540 1.00 88.25 86 GLN A N 1
ATOM 674 C CA . GLN A 1 86 ? -12.042 8.332 20.413 1.00 88.25 86 GLN A CA 1
ATOM 675 C C . GLN A 1 86 ? -10.650 8.751 19.928 1.00 88.25 86 GLN A C 1
ATOM 677 O O . GLN A 1 86 ? -10.423 8.850 18.721 1.00 88.25 86 GLN A O 1
ATOM 682 N N . THR A 1 87 ? -9.713 8.951 20.854 1.00 90.00 87 THR A N 1
ATOM 683 C CA . THR A 1 87 ? -8.313 9.254 20.533 1.00 90.00 87 THR A CA 1
ATOM 684 C C . THR A 1 87 ? -7.651 8.076 19.823 1.00 90.00 87 THR A C 1
ATOM 686 O O . THR A 1 87 ? -7.006 8.259 18.791 1.00 90.00 87 THR A O 1
ATOM 689 N N . GLU A 1 88 ? -7.858 6.854 20.319 1.00 91.44 88 GLU A N 1
ATOM 690 C CA . GLU A 1 88 ? -7.345 5.637 19.685 1.00 91.44 88 GLU A CA 1
ATOM 691 C C . GLU A 1 88 ? -7.910 5.461 18.266 1.00 91.44 88 GLU A C 1
ATOM 693 O O . GLU A 1 88 ? -7.162 5.184 17.326 1.00 91.44 88 GLU A O 1
ATOM 698 N N . LEU A 1 89 ? -9.209 5.721 18.077 1.00 88.50 89 LEU A N 1
ATOM 699 C CA . LEU A 1 89 ? -9.847 5.701 16.761 1.00 88.50 89 LEU A CA 1
ATOM 700 C C . LEU A 1 89 ? -9.212 6.718 15.798 1.00 88.50 89 LEU A C 1
ATOM 702 O O . LEU A 1 89 ? -8.931 6.380 14.647 1.00 88.50 89 LEU A O 1
ATOM 706 N N . ALA A 1 90 ? -8.960 7.944 16.263 1.00 86.38 90 ALA A N 1
ATOM 707 C CA . ALA A 1 90 ? -8.337 8.992 15.458 1.00 86.38 90 ALA A CA 1
ATOM 708 C C . ALA A 1 90 ? -6.902 8.621 15.043 1.00 86.38 90 ALA A C 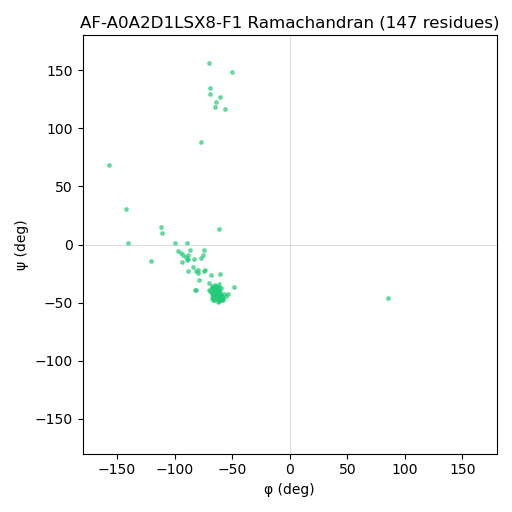1
ATOM 710 O O . ALA A 1 90 ? -6.520 8.825 13.888 1.00 86.38 90 ALA A O 1
ATOM 711 N N . ILE A 1 91 ? -6.126 8.017 15.949 1.00 88.25 91 ILE A N 1
ATOM 712 C CA . ILE A 1 91 ? -4.775 7.517 15.652 1.00 88.25 91 ILE A CA 1
ATOM 713 C C . ILE A 1 91 ? -4.830 6.417 14.585 1.00 88.25 91 ILE A C 1
ATOM 715 O O . ILE A 1 91 ? -4.074 6.465 13.613 1.00 88.25 91 ILE A O 1
ATOM 719 N N . LEU A 1 92 ? -5.743 5.449 14.715 1.00 86.94 92 LEU A N 1
ATOM 720 C CA . LEU A 1 92 ? -5.900 4.378 13.724 1.00 86.94 92 LEU A CA 1
ATOM 721 C C . LEU A 1 92 ? -6.296 4.925 12.345 1.00 86.94 92 LEU A C 1
ATOM 723 O O . LEU A 1 92 ? -5.768 4.478 11.327 1.00 86.94 92 LEU A O 1
ATOM 727 N N . GLN A 1 93 ? -7.175 5.927 12.299 1.00 82.56 93 GLN A N 1
ATOM 728 C CA . GLN A 1 93 ? -7.542 6.605 11.053 1.00 82.56 93 GLN A CA 1
ATOM 729 C C . GLN A 1 93 ? -6.356 7.351 10.425 1.00 82.56 93 GLN A C 1
ATOM 731 O O . GLN A 1 93 ? -6.168 7.275 9.210 1.00 82.56 93 GLN A O 1
ATOM 736 N N . ALA A 1 94 ? -5.534 8.031 11.229 1.00 81.69 94 ALA A N 1
ATOM 737 C CA . ALA A 1 94 ? -4.322 8.694 10.749 1.00 81.69 94 ALA A CA 1
ATOM 738 C C . ALA A 1 94 ? -3.308 7.685 10.180 1.00 81.69 94 ALA A C 1
ATOM 740 O O . ALA A 1 94 ? -2.738 7.921 9.114 1.00 81.69 94 ALA A O 1
ATOM 741 N N . ASN A 1 95 ? -3.142 6.526 10.824 1.00 81.62 95 ASN A N 1
ATOM 742 C CA . ASN A 1 95 ? -2.273 5.458 10.322 1.00 81.62 95 ASN A CA 1
ATOM 743 C C . ASN A 1 95 ? -2.735 4.938 8.952 1.00 81.62 95 ASN A C 1
ATOM 745 O O . ASN A 1 95 ? -1.914 4.787 8.050 1.00 81.62 95 ASN A O 1
ATOM 749 N N . LEU A 1 96 ? -4.045 4.752 8.753 1.00 83.25 96 LEU A N 1
ATOM 750 C CA . LEU A 1 96 ? -4.596 4.367 7.447 1.00 83.25 96 LEU A CA 1
ATOM 751 C C . LEU A 1 96 ? -4.322 5.422 6.359 1.00 83.25 96 LEU A C 1
ATOM 753 O O . LEU A 1 96 ? -4.057 5.068 5.210 1.00 83.25 96 LEU A O 1
ATOM 757 N N . GLN A 1 97 ? -4.352 6.715 6.700 1.00 80.62 97 GLN A N 1
ATOM 758 C CA . GLN A 1 97 ? -3.996 7.785 5.758 1.00 80.62 97 GLN A CA 1
ATOM 759 C C . GLN A 1 97 ? -2.509 7.744 5.386 1.00 80.62 97 GLN A C 1
ATOM 761 O O . GLN A 1 97 ? -2.169 7.868 4.208 1.00 80.62 97 GLN A O 1
ATOM 766 N N . VAL A 1 98 ? -1.626 7.526 6.364 1.00 82.38 98 VAL A N 1
ATOM 767 C CA . VAL A 1 98 ? -0.182 7.369 6.129 1.00 82.38 98 VAL A CA 1
ATOM 768 C C . VAL A 1 98 ? 0.100 6.164 5.233 1.00 82.38 98 VAL A C 1
ATOM 770 O O . VAL A 1 98 ? 0.893 6.265 4.297 1.00 82.38 98 VAL A O 1
ATOM 773 N N . ASP A 1 99 ? -0.566 5.038 5.475 1.00 82.50 99 ASP A N 1
ATOM 774 C CA . ASP A 1 99 ? -0.405 3.835 4.663 1.00 82.50 99 ASP A CA 1
ATOM 775 C C . ASP A 1 99 ? -0.884 4.054 3.213 1.00 82.50 99 ASP A C 1
ATOM 777 O O . ASP A 1 99 ? -0.219 3.625 2.269 1.00 82.50 99 ASP A O 1
ATOM 781 N N . ASN A 1 100 ? -1.949 4.832 2.998 1.00 78.56 100 ASN A N 1
ATOM 782 C CA . ASN A 1 100 ? -2.369 5.233 1.651 1.00 78.56 100 ASN A CA 1
ATOM 783 C C . ASN A 1 100 ? -1.308 6.104 0.944 1.00 78.56 100 ASN A C 1
ATOM 785 O O . ASN A 1 100 ? -0.975 5.865 -0.218 1.00 78.56 100 ASN A O 1
ATOM 789 N N . LEU A 1 101 ? -0.704 7.066 1.652 1.00 80.75 101 LEU A N 1
ATOM 790 C CA . LEU A 1 101 ? 0.382 7.886 1.099 1.00 80.75 101 LEU A CA 1
ATOM 791 C C . LEU A 1 101 ? 1.612 7.048 0.725 1.00 80.75 101 LEU A C 1
ATOM 793 O O . LEU A 1 101 ? 2.220 7.292 -0.317 1.00 80.75 101 LEU A O 1
ATOM 797 N N . LYS A 1 102 ? 1.960 6.030 1.523 1.00 79.19 102 LYS A N 1
ATOM 798 C CA . LYS A 1 102 ? 3.048 5.094 1.192 1.00 79.19 102 LYS A CA 1
ATOM 799 C C . LYS A 1 102 ? 2.753 4.302 -0.083 1.00 79.19 102 LYS A C 1
ATOM 801 O O . LYS A 1 102 ? 3.646 4.165 -0.916 1.00 79.19 102 LYS A O 1
ATOM 806 N N . LEU A 1 103 ? 1.519 3.816 -0.264 1.00 80.88 103 LEU A N 1
ATOM 807 C CA . LEU A 1 103 ? 1.115 3.122 -1.496 1.00 80.88 103 LEU A CA 1
ATOM 808 C C . LEU A 1 103 ? 1.221 4.037 -2.720 1.00 80.88 103 LEU A C 1
ATOM 810 O O . LEU A 1 103 ? 1.775 3.635 -3.744 1.00 80.88 103 LEU A O 1
ATOM 814 N N . GLN A 1 104 ? 0.743 5.278 -2.606 1.00 76.50 104 GLN A N 1
ATOM 815 C CA . GLN A 1 104 ? 0.847 6.265 -3.683 1.00 76.50 104 GLN A CA 1
ATOM 816 C C . GLN A 1 104 ? 2.309 6.572 -4.026 1.00 76.50 104 GLN A C 1
ATOM 818 O O . GLN A 1 104 ? 2.685 6.511 -5.196 1.00 76.50 104 GLN A O 1
ATOM 823 N N . ALA A 1 105 ? 3.151 6.823 -3.020 1.00 70.94 105 ALA A N 1
ATOM 824 C CA . ALA A 1 105 ? 4.578 7.066 -3.217 1.00 70.94 105 ALA A CA 1
ATOM 825 C C . ALA A 1 105 ? 5.275 5.870 -3.888 1.00 70.94 105 ALA A C 1
ATOM 827 O O . ALA A 1 105 ? 6.021 6.054 -4.847 1.00 70.94 105 ALA A O 1
ATOM 828 N N . SER A 1 106 ? 4.976 4.642 -3.453 1.00 76.75 106 SER A N 1
ATOM 829 C CA . SER A 1 106 ? 5.528 3.428 -4.065 1.00 76.75 106 SER A CA 1
ATOM 830 C C . SER A 1 106 ? 5.100 3.270 -5.528 1.00 76.75 106 SER A C 1
ATOM 832 O O . SER A 1 106 ? 5.897 2.839 -6.361 1.00 76.75 106 SER A O 1
ATOM 834 N N . SER A 1 107 ? 3.861 3.642 -5.866 1.00 74.75 107 SER A N 1
ATOM 835 C CA . SER A 1 107 ? 3.372 3.628 -7.249 1.00 74.75 107 SER A CA 1
ATOM 836 C C . SER A 1 107 ? 4.079 4.667 -8.122 1.00 74.75 107 SER A C 1
ATOM 838 O O . SER A 1 107 ? 4.419 4.368 -9.268 1.00 74.75 107 SER A O 1
ATOM 840 N N . ILE A 1 108 ? 4.318 5.870 -7.590 1.00 70.44 108 ILE A N 1
ATOM 841 C CA . ILE A 1 108 ? 5.060 6.931 -8.287 1.00 70.44 108 ILE A CA 1
ATOM 842 C C . ILE A 1 108 ? 6.494 6.471 -8.559 1.00 70.44 108 ILE A C 1
ATOM 844 O O . ILE A 1 108 ? 6.918 6.488 -9.710 1.00 70.44 108 ILE A O 1
ATOM 848 N N . MET A 1 109 ? 7.194 5.950 -7.546 1.00 69.81 109 MET A N 1
ATOM 849 C CA . MET A 1 109 ? 8.563 5.436 -7.700 1.00 69.81 109 MET A CA 1
ATOM 850 C C . MET A 1 109 ? 8.648 4.336 -8.765 1.00 69.81 109 MET A C 1
ATOM 852 O O . MET A 1 109 ? 9.550 4.344 -9.602 1.00 69.81 109 MET A O 1
ATOM 856 N N . LYS A 1 110 ? 7.678 3.410 -8.792 1.00 75.44 110 LYS A N 1
ATOM 857 C CA . LYS A 1 110 ? 7.611 2.368 -9.827 1.00 75.44 110 LYS A CA 1
ATOM 858 C C . LYS A 1 110 ? 7.451 2.966 -11.230 1.00 75.44 110 LYS A C 1
ATOM 860 O O . LYS A 1 110 ? 8.098 2.495 -12.166 1.00 75.44 110 LYS A O 1
ATOM 865 N N . SER A 1 111 ? 6.604 3.985 -11.378 1.00 74.75 111 SER A N 1
ATOM 866 C CA . SER A 1 111 ? 6.382 4.672 -12.655 1.00 74.75 111 SER A CA 1
ATOM 867 C C . SER A 1 111 ? 7.625 5.433 -13.121 1.00 74.75 111 SER A C 1
ATOM 869 O O . SER A 1 111 ? 8.018 5.310 -14.280 1.00 74.75 111 SER A O 1
ATOM 871 N N . GLU A 1 112 ? 8.271 6.182 -12.227 1.00 71.25 112 GLU A N 1
ATOM 872 C CA . GLU A 1 112 ? 9.489 6.943 -12.531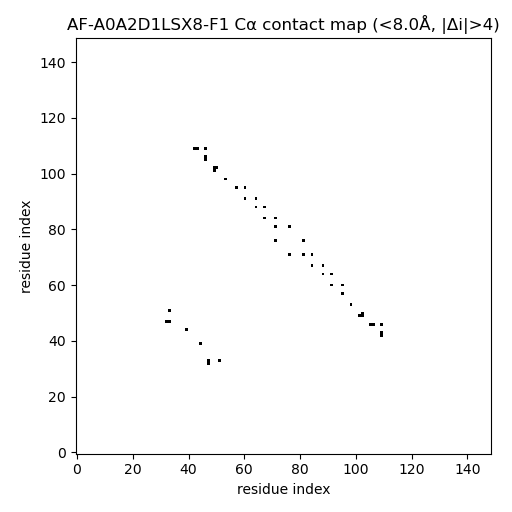 1.00 71.25 112 GLU A CA 1
ATOM 873 C C . GLU A 1 112 ? 10.648 6.017 -12.921 1.00 71.25 112 GLU A C 1
ATOM 875 O O . GLU A 1 112 ? 11.329 6.260 -13.920 1.00 71.25 112 GLU A O 1
ATOM 880 N N . ASN A 1 113 ? 10.825 4.894 -12.216 1.00 73.56 113 ASN A N 1
ATOM 881 C CA . ASN A 1 113 ? 11.854 3.913 -12.564 1.00 73.56 113 ASN A CA 1
ATOM 882 C C . ASN A 1 113 ? 11.571 3.212 -13.899 1.00 73.56 113 ASN A C 1
ATOM 884 O O . ASN A 1 113 ? 12.507 2.934 -14.652 1.00 73.56 113 ASN A O 1
ATOM 888 N N . ALA A 1 114 ? 10.304 2.945 -14.231 1.00 73.56 114 ALA A N 1
ATOM 889 C CA . ALA A 1 114 ? 9.939 2.414 -15.543 1.00 73.56 114 ALA A CA 1
ATOM 890 C C . ALA A 1 114 ? 10.246 3.420 -16.665 1.00 73.56 114 ALA A C 1
ATOM 892 O O . ALA A 1 114 ? 10.834 3.043 -17.679 1.00 73.56 114 ALA A O 1
ATOM 893 N N . GLN A 1 115 ? 9.912 4.696 -16.456 1.00 73.69 115 GLN A N 1
ATOM 894 C CA . GLN A 1 115 ? 10.198 5.766 -17.410 1.00 73.69 115 GLN A CA 1
ATOM 895 C C . GLN A 1 115 ? 11.706 5.962 -17.616 1.00 73.69 115 GLN A C 1
ATOM 897 O O . GLN A 1 115 ? 12.157 6.094 -18.752 1.00 73.69 115 GLN A O 1
ATOM 902 N N . SER A 1 116 ? 12.492 5.938 -16.539 1.00 73.56 116 SER A N 1
ATOM 903 C CA . SER A 1 116 ? 13.951 6.069 -16.607 1.00 73.56 116 SER A CA 1
ATOM 904 C C . SER A 1 116 ? 14.592 4.930 -17.414 1.00 73.56 116 SER A C 1
ATOM 906 O O . SER A 1 116 ? 15.398 5.180 -18.310 1.00 73.56 116 SER A O 1
ATOM 908 N N . LYS A 1 117 ? 14.158 3.680 -17.183 1.00 77.56 117 LYS A N 1
ATOM 909 C CA . LYS A 1 117 ? 14.625 2.511 -17.953 1.00 77.56 117 LYS A CA 1
ATOM 910 C C . LYS A 1 117 ? 14.262 2.596 -19.434 1.00 77.56 117 LYS A C 1
ATOM 912 O O . LYS A 1 117 ? 15.056 2.187 -20.275 1.00 77.56 117 LYS A O 1
ATOM 917 N N . GLU A 1 118 ? 13.081 3.114 -19.763 1.00 75.75 118 GLU A N 1
ATOM 918 C CA . GLU A 1 118 ? 12.690 3.320 -21.161 1.00 75.75 118 GLU A CA 1
ATOM 919 C C . GLU A 1 118 ? 13.573 4.369 -21.843 1.00 75.75 118 GLU A C 1
ATOM 921 O O . GLU A 1 118 ? 14.089 4.130 -22.931 1.00 75.75 118 GLU A O 1
ATOM 926 N N . GLN A 1 119 ? 13.842 5.491 -21.172 1.00 77.88 119 GLN A N 1
ATOM 927 C CA . GLN A 1 119 ? 14.748 6.516 -21.698 1.00 77.88 119 GLN A CA 1
ATOM 928 C C . GLN A 1 119 ? 16.171 5.992 -21.914 1.00 77.88 119 GLN A C 1
ATOM 930 O O . GLN A 1 119 ? 16.867 6.443 -22.827 1.00 77.88 119 GLN A O 1
ATOM 935 N N . GLU A 1 120 ? 16.632 5.075 -21.067 1.00 82.00 120 GLU A N 1
ATOM 936 C CA . GLU A 1 120 ? 17.928 4.422 -21.230 1.00 82.00 120 GLU A CA 1
ATOM 937 C C . GLU A 1 120 ? 17.942 3.508 -22.464 1.00 82.00 120 GLU A C 1
ATOM 939 O O . GLU A 1 120 ? 18.839 3.645 -23.299 1.00 82.00 120 GLU A O 1
ATOM 944 N N . ARG A 1 121 ? 16.898 2.688 -22.660 1.00 79.75 121 ARG A N 1
ATOM 945 C CA . ARG A 1 121 ? 16.729 1.865 -23.873 1.00 79.75 121 ARG A CA 1
ATOM 946 C C . ARG A 1 121 ? 16.698 2.703 -25.147 1.00 79.75 121 ARG A C 1
ATOM 948 O O . ARG A 1 121 ? 17.444 2.420 -26.081 1.00 79.75 121 ARG A O 1
ATOM 955 N N . GLU A 1 122 ? 15.908 3.775 -25.175 1.00 84.75 122 GLU A N 1
ATOM 956 C CA . GLU A 1 122 ? 15.837 4.667 -26.340 1.00 84.75 122 GLU A CA 1
ATOM 957 C C . GLU A 1 122 ? 17.201 5.298 -26.675 1.00 84.75 122 GLU A C 1
ATOM 959 O O . GLU A 1 122 ? 17.548 5.479 -27.848 1.00 84.75 122 GLU A O 1
ATOM 964 N N . LYS A 1 123 ? 18.002 5.651 -25.658 1.00 85.81 123 LYS A N 1
ATOM 965 C CA . LYS A 1 123 ? 19.361 6.180 -25.859 1.00 85.81 123 LYS A CA 1
ATOM 966 C C . LYS A 1 123 ? 20.301 5.122 -26.430 1.00 85.81 123 LYS A C 1
ATOM 968 O O . LYS A 1 123 ? 21.086 5.439 -27.327 1.00 85.81 123 LYS A O 1
ATOM 973 N N . GLU A 1 124 ? 20.237 3.892 -25.928 1.00 84.69 124 GLU A N 1
ATOM 974 C CA . GLU A 1 124 ? 21.038 2.777 -26.440 1.00 84.69 124 GLU A CA 1
ATOM 975 C C . GLU A 1 124 ? 20.682 2.441 -27.889 1.00 84.69 124 GLU A C 1
ATOM 977 O O . GLU A 1 124 ? 21.579 2.302 -28.725 1.00 84.69 124 GLU A O 1
ATOM 982 N N . GLU A 1 125 ? 19.392 2.402 -28.221 1.00 86.06 125 GLU A N 1
ATOM 983 C CA . GLU A 1 125 ? 18.924 2.166 -29.586 1.00 86.06 125 GLU A CA 1
ATOM 984 C C . GLU A 1 125 ? 19.391 3.260 -30.547 1.00 86.06 125 GLU A C 1
ATOM 986 O O . GLU A 1 125 ? 19.921 2.948 -31.617 1.00 86.06 125 GLU A O 1
ATOM 991 N N . LYS A 1 126 ? 19.288 4.539 -30.157 1.00 87.81 126 LYS A N 1
ATOM 992 C CA . LYS A 1 126 ? 19.818 5.654 -30.961 1.00 87.81 126 LYS A CA 1
ATOM 993 C C . LYS A 1 126 ? 21.318 5.523 -31.191 1.00 87.81 126 LYS A C 1
ATOM 995 O O . LYS A 1 126 ? 21.779 5.642 -32.325 1.00 87.81 126 LYS A O 1
ATOM 1000 N N . LYS A 1 127 ? 22.083 5.211 -30.144 1.00 89.19 127 LYS A N 1
ATOM 1001 C CA . LYS A 1 127 ? 23.535 5.016 -30.252 1.00 89.19 127 LYS A CA 1
ATOM 1002 C C . LYS A 1 127 ? 23.883 3.838 -31.169 1.00 89.19 127 LYS A C 1
ATOM 1004 O O . LYS A 1 127 ? 24.817 3.945 -31.966 1.00 89.19 127 LYS A O 1
ATOM 1009 N N . SER A 1 128 ? 23.129 2.741 -31.084 1.00 84.88 128 SER A N 1
ATOM 1010 C CA . SER A 1 128 ? 23.269 1.571 -31.960 1.00 84.88 128 SER A CA 1
ATOM 1011 C C . SER A 1 128 ? 22.953 1.914 -33.422 1.00 84.88 128 SER A C 1
ATOM 1013 O O . SER A 1 128 ? 23.703 1.549 -34.329 1.00 84.88 128 SER A O 1
ATOM 1015 N N . GLN A 1 129 ? 21.889 2.682 -33.670 1.00 83.69 129 GLN A N 1
ATOM 1016 C CA . GLN A 1 129 ? 21.545 3.155 -35.014 1.00 83.69 129 GLN A CA 1
ATOM 1017 C C . GLN A 1 129 ? 22.625 4.080 -35.593 1.00 83.69 129 GLN A C 1
ATOM 1019 O O . GLN A 1 129 ? 23.008 3.915 -36.752 1.00 83.69 129 GLN A O 1
ATOM 1024 N N . GLU A 1 130 ? 23.163 5.009 -34.798 1.00 90.06 130 GLU A N 1
ATOM 1025 C CA . GLU A 1 130 ? 24.262 5.890 -35.218 1.00 90.06 130 GLU A CA 1
ATOM 1026 C C . GLU A 1 130 ? 25.532 5.104 -35.569 1.00 90.06 130 GLU A C 1
ATOM 1028 O O . GLU A 1 130 ? 26.194 5.393 -36.570 1.00 90.06 130 GLU A O 1
ATOM 1033 N N . THR A 1 131 ? 25.880 4.091 -34.767 1.00 89.25 131 THR A N 1
ATOM 1034 C CA . THR A 1 131 ? 27.037 3.230 -35.061 1.00 89.25 131 THR A CA 1
ATOM 1035 C C . THR A 1 131 ? 26.815 2.412 -36.325 1.00 89.25 131 THR A C 1
ATOM 1037 O O . THR A 1 131 ? 27.699 2.375 -37.181 1.00 89.25 131 THR A O 1
ATOM 1040 N N . LEU A 1 132 ? 25.625 1.833 -36.501 1.00 87.62 132 LEU A N 1
ATOM 1041 C CA . LEU A 1 132 ? 25.278 1.087 -37.708 1.00 87.62 132 LEU A CA 1
ATOM 1042 C C . LEU A 1 132 ? 25.346 1.967 -38.965 1.00 87.62 132 LEU A C 1
ATOM 1044 O O . LEU A 1 132 ? 25.912 1.542 -39.974 1.00 87.62 132 LEU A O 1
ATOM 1048 N N . GLN A 1 133 ? 24.829 3.201 -38.906 1.00 86.44 133 GLN A N 1
ATOM 1049 C CA . GLN A 1 133 ? 24.929 4.156 -40.014 1.00 86.44 133 GLN A CA 1
ATOM 1050 C C . GLN A 1 133 ? 26.384 4.475 -40.365 1.00 86.44 133 GLN A C 1
ATOM 1052 O O . GLN A 1 133 ? 26.741 4.429 -41.543 1.00 86.44 133 GLN A O 1
ATOM 1057 N N . LYS A 1 134 ? 27.240 4.739 -39.369 1.00 90.69 134 LYS A N 1
ATOM 1058 C CA . LYS A 1 134 ? 28.673 4.981 -39.604 1.00 90.69 134 LYS A CA 1
ATOM 1059 C C . LYS A 1 134 ? 29.350 3.781 -40.262 1.00 90.69 134 LYS A C 1
ATOM 1061 O O . LYS A 1 134 ? 30.029 3.951 -41.270 1.00 90.69 134 LYS A O 1
ATOM 1066 N N . THR A 1 135 ? 29.108 2.570 -39.763 1.00 86.69 135 THR A N 1
ATOM 1067 C CA . THR A 1 135 ? 29.676 1.347 -40.351 1.00 86.69 135 THR A CA 1
ATOM 1068 C C . THR A 1 135 ? 29.195 1.116 -41.785 1.00 86.69 135 THR A C 1
ATOM 1070 O O . THR A 1 135 ? 29.975 0.694 -42.640 1.00 86.69 135 THR A O 1
ATOM 1073 N N . LEU A 1 136 ? 27.920 1.386 -42.079 1.00 87.88 136 LEU A N 1
ATOM 1074 C CA . LEU A 1 136 ? 27.390 1.283 -43.440 1.00 87.88 136 LEU A CA 1
ATOM 1075 C C . LEU A 1 136 ? 28.029 2.316 -44.370 1.00 87.88 136 LEU A C 1
ATOM 1077 O O . LEU A 1 136 ? 28.422 1.957 -45.479 1.00 87.88 136 LEU A O 1
ATOM 1081 N N . GLN A 1 137 ? 28.183 3.557 -43.910 1.00 87.50 137 GLN A N 1
ATOM 1082 C CA . GLN A 1 137 ? 28.826 4.623 -44.672 1.00 87.50 137 GLN A CA 1
ATOM 1083 C C . GLN A 1 137 ? 30.291 4.283 -44.986 1.00 87.50 137 GLN A C 1
ATOM 1085 O O . GLN A 1 137 ? 30.691 4.336 -46.146 1.00 87.50 137 GLN A O 1
ATOM 1090 N N . GLU A 1 138 ? 31.060 3.822 -43.996 1.00 86.88 138 GLU A N 1
ATOM 1091 C CA . GLU A 1 138 ? 32.451 3.387 -44.186 1.00 86.88 138 GLU A CA 1
ATOM 1092 C C . GLU A 1 138 ? 32.570 2.240 -45.198 1.00 86.88 138 GLU A C 1
ATOM 1094 O O . GLU A 1 138 ? 33.426 2.272 -46.086 1.00 86.88 138 GLU A O 1
ATOM 1099 N N . LYS A 1 139 ? 31.692 1.232 -45.112 1.00 86.44 139 LYS A N 1
ATOM 1100 C CA . LYS A 1 139 ? 31.665 0.125 -46.083 1.00 86.44 139 LYS A CA 1
ATOM 1101 C C . LYS A 1 139 ? 31.315 0.605 -47.488 1.00 86.44 139 LYS A C 1
ATOM 1103 O O . LYS A 1 139 ? 31.874 0.103 -48.465 1.00 86.44 139 LYS A O 1
ATOM 1108 N N . LEU A 1 140 ? 30.399 1.560 -47.598 1.00 82.75 140 LEU A N 1
ATOM 1109 C CA . LEU A 1 140 ? 29.957 2.118 -48.869 1.00 82.75 140 LEU A CA 1
ATO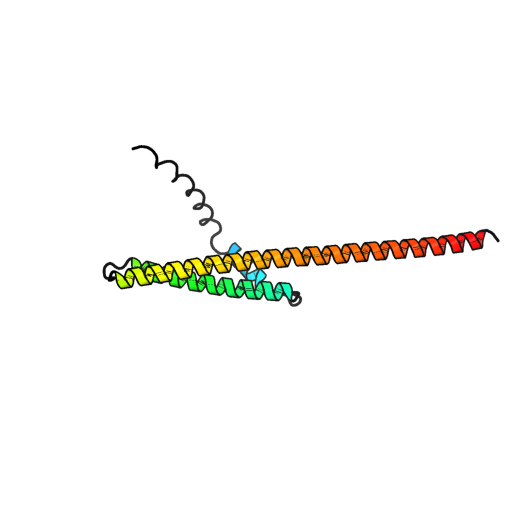M 1110 C C . LEU A 1 140 ? 31.061 2.966 -49.516 1.00 82.75 140 LEU A C 1
ATOM 1112 O O . LEU A 1 140 ? 31.287 2.860 -50.723 1.00 82.75 140 LEU A O 1
ATOM 1116 N N . ASP A 1 141 ? 31.809 3.727 -48.722 1.00 86.50 141 ASP A N 1
ATOM 1117 C CA . ASP A 1 141 ? 32.958 4.502 -49.189 1.00 86.50 141 ASP A CA 1
ATOM 1118 C C . ASP A 1 141 ? 34.132 3.598 -49.593 1.00 86.50 141 ASP A C 1
ATOM 1120 O O . ASP A 1 141 ? 34.730 3.804 -50.653 1.00 86.50 141 ASP A O 1
ATOM 1124 N N . GLN A 1 142 ? 34.396 2.520 -48.843 1.00 85.31 142 GLN A N 1
ATOM 1125 C CA . GLN A 1 142 ? 35.355 1.486 -49.253 1.00 85.31 142 GLN A CA 1
ATOM 1126 C C . GLN A 1 142 ? 34.952 0.803 -50.566 1.00 85.31 142 GLN A C 1
ATOM 1128 O O . GLN A 1 142 ? 35.804 0.560 -51.423 1.00 85.31 142 GLN A O 1
ATOM 1133 N N . ALA A 1 143 ? 33.667 0.491 -50.748 1.00 79.00 143 ALA A N 1
ATOM 1134 C CA . ALA A 1 143 ? 33.171 -0.111 -51.983 1.00 79.00 143 ALA A CA 1
ATOM 1135 C C . ALA A 1 143 ? 33.308 0.853 -53.174 1.00 79.00 143 ALA A C 1
ATOM 1137 O O . ALA A 1 143 ? 33.799 0.458 -54.229 1.00 79.00 143 ALA A O 1
ATOM 1138 N N . LYS A 1 144 ? 32.962 2.135 -52.996 1.00 80.06 144 LYS A N 1
ATOM 1139 C CA . LYS A 1 144 ? 33.143 3.175 -54.025 1.00 80.06 144 LYS A CA 1
ATOM 1140 C C . LYS A 1 144 ? 34.610 3.384 -54.403 1.00 80.06 144 LYS A C 1
ATOM 1142 O O . LYS A 1 144 ? 34.901 3.576 -55.582 1.00 80.06 144 LYS A O 1
ATOM 1147 N N . ALA A 1 145 ? 35.526 3.332 -53.436 1.00 76.19 145 ALA A N 1
ATOM 1148 C CA . ALA A 1 145 ? 36.961 3.444 -53.693 1.00 76.19 145 ALA A CA 1
ATOM 1149 C C . ALA A 1 145 ? 37.499 2.267 -54.526 1.00 76.19 145 ALA A C 1
ATOM 1151 O O . ALA A 1 145 ? 38.354 2.468 -55.383 1.00 76.19 145 ALA A O 1
ATOM 1152 N N . LYS A 1 146 ? 36.956 1.058 -54.332 1.00 73.81 146 LYS A N 1
ATOM 1153 C CA . LYS A 1 146 ? 37.326 -0.142 -55.104 1.00 73.81 146 LYS A CA 1
ATOM 1154 C C . LYS A 1 146 ? 36.777 -0.169 -56.534 1.00 73.81 146 LYS A C 1
ATOM 1156 O O . LYS A 1 146 ? 37.338 -0.869 -57.359 1.00 73.81 146 LYS A O 1
ATOM 1161 N N . VAL A 1 147 ? 35.698 0.563 -56.820 1.00 67.94 147 VAL A N 1
ATOM 1162 C CA . VAL A 1 147 ? 35.062 0.625 -58.155 1.00 67.94 147 VAL A CA 1
ATOM 1163 C C . VAL A 1 147 ? 35.663 1.731 -59.043 1.00 67.94 147 VAL A C 1
ATOM 1165 O O . VAL A 1 147 ? 35.422 1.758 -60.244 1.00 67.94 147 VAL A O 1
ATOM 1168 N N . LYS A 1 148 ? 36.447 2.659 -58.475 1.00 57.06 148 LYS A N 1
ATOM 1169 C CA . LYS A 1 148 ? 37.127 3.746 -59.210 1.00 57.06 148 LYS A CA 1
ATOM 1170 C C . LYS A 1 148 ? 38.532 3.390 -59.732 1.00 57.06 148 LYS A C 1
ATOM 1172 O O . LYS A 1 148 ? 39.169 4.258 -60.328 1.00 57.06 148 LYS A O 1
ATOM 1177 N N . HIS A 1 149 ? 38.993 2.162 -59.509 1.00 47.75 149 HIS A N 1
ATOM 1178 C CA . HIS A 1 149 ? 40.209 1.580 -60.086 1.00 47.75 149 HIS A CA 1
ATOM 1179 C C . HIS A 1 149 ? 39.834 0.509 -61.106 1.00 47.75 149 HIS A C 1
ATOM 1181 O O . HIS A 1 149 ? 40.591 0.377 -62.090 1.00 47.75 149 HIS A O 1
#

Solvent-accessible surface area (backbone atoms only — not comparable to full-atom values): 8667 Å² total; per-residue (Å²): 145,90,83,77,78,76,79,67,70,79,65,69,71,61,64,66,59,62,74,74,59,69,64,63,62,64,52,47,53,56,48,63,60,63,56,79,60,97,75,59,51,72,68,56,46,53,48,34,53,52,50,52,53,44,52,52,52,50,57,53,47,51,52,50,50,52,52,45,53,57,56,70,69,44,91,82,65,51,72,69,57,49,52,50,48,51,52,52,48,50,52,53,52,51,51,55,52,52,47,50,50,51,52,52,51,49,51,49,53,53,50,54,54,51,51,51,54,49,55,50,50,56,50,52,52,50,52,51,50,54,51,51,50,51,55,50,50,54,52,51,52,55,51,54,60,65,72,75,112

Foldseek 3Di:
DPDPPPPPPVPPVVVVVCVPPPDDPVVVVLVVLLDDDVDDDPLSVVLNVLSVVLVVLVVVLVVLLVVLVVVLPDPPDDPVRNVVSVVVNVVSVVVNVVSVVVNVVSVVVVVVVVVVVVVVVVVVVVVVVVVVVVVVVVVVVVVVVVVVD

pLDDT: mean 72.57, std 16.32, range [40.22, 92.56]

Sequence (149 aa):
MKKYLIMFLSLSFISHAISQSGSTEVDSYYQSVIQPETSLSEDSRRTSEIAASIYTSAVENQKKIQEINNKLLSTTLKPEEKESLQTELAILQANLQVDNLKLQASSIMKSENAQSKEQEREKEEKKSQETLQKTLQEKLDQAKAKVKH

Mean predicted aligned error: 16.56 Å

Secondary structure (DSSP, 8-state):
---SSSTTTTSTTSHHHHTTS-SHHHHHHHHHHHS--TT--HHHHHHHHHHHHHHHHHHHHHHHHHHHHHHHT-TT--HHHHHHHHHHHHHHHHHHHHHHHHHHHHHHHHHHHHHHHHHHHHHHHHHHHHHHHHHHHHHHHHHHHHH--